Protein AF-A0A2S9XH10-F1 (afdb_monomer_lite)

Radius of gyration: 28.74 Å; chains: 1; bounding box: 61×70×62 Å

Structure (mmCIF, N/CA/C/O backbone):
data_AF-A0A2S9XH10-F1
#
_entry.id   AF-A0A2S9XH10-F1
#
loop_
_atom_site.group_PDB
_atom_site.id
_atom_site.type_symbol
_atom_site.label_atom_id
_atom_site.label_alt_id
_atom_site.label_comp_id
_atom_site.label_asym_id
_atom_site.label_entity_id
_atom_site.label_seq_id
_atom_site.pdbx_PDB_ins_code
_atom_site.Cartn_x
_atom_site.Cartn_y
_atom_site.Cartn_z
_atom_site.occupancy
_atom_site.B_iso_or_equiv
_atom_site.auth_seq_id
_atom_site.auth_comp_id
_atom_site.auth_asym_id
_atom_site.auth_atom_id
_atom_site.pdbx_PDB_model_num
ATOM 1 N N . MET A 1 1 ? -7.262 -14.210 14.129 1.00 71.69 1 MET A N 1
ATOM 2 C CA . MET A 1 1 ? -8.438 -14.807 14.791 1.00 71.69 1 MET A CA 1
ATOM 3 C C . MET A 1 1 ? -9.475 -15.105 13.720 1.00 71.69 1 MET A C 1
ATOM 5 O O . MET A 1 1 ? -9.636 -14.245 12.852 1.00 71.69 1 MET A O 1
ATOM 9 N N . PRO A 1 2 ? -10.095 -16.299 13.708 1.00 83.06 2 PRO A N 1
ATOM 10 C CA . PRO A 1 2 ? -11.225 -16.592 12.825 1.00 83.06 2 PRO A CA 1
ATOM 11 C C . PRO A 1 2 ? -12.333 -15.544 12.990 1.00 83.06 2 PRO A C 1
ATOM 13 O O . PRO A 1 2 ? -12.510 -15.012 14.088 1.00 83.06 2 PRO A O 1
ATOM 16 N N . HIS A 1 3 ? -13.037 -15.219 11.903 1.00 82.38 3 HIS A N 1
ATOM 17 C CA . HIS A 1 3 ? -14.108 -14.218 11.932 1.00 82.38 3 HIS A CA 1
ATOM 18 C C . HIS A 1 3 ? -15.263 -14.631 12.859 1.00 82.38 3 HIS A C 1
ATOM 20 O O . HIS A 1 3 ? -15.718 -13.808 13.641 1.00 82.38 3 HIS A O 1
ATOM 26 N N . ASP A 1 4 ? -15.598 -15.921 12.910 1.00 86.12 4 ASP A N 1
ATOM 27 C CA . ASP A 1 4 ? -16.639 -16.455 13.800 1.00 86.12 4 ASP A CA 1
ATOM 28 C C . ASP A 1 4 ? -16.336 -16.195 15.283 1.00 86.12 4 ASP A C 1
ATOM 30 O O . ASP A 1 4 ? -17.194 -15.779 16.054 1.00 86.12 4 ASP A O 1
ATOM 34 N N . THR A 1 5 ? -15.078 -16.382 15.701 1.00 91.00 5 THR A N 1
ATOM 35 C CA . THR A 1 5 ? -14.671 -16.121 17.090 1.00 91.00 5 THR A CA 1
ATOM 36 C C . THR A 1 5 ? -14.734 -14.629 17.412 1.00 91.00 5 THR A C 1
ATOM 38 O O . THR A 1 5 ? -15.036 -14.247 18.538 1.00 91.00 5 THR A O 1
ATOM 41 N N . ARG A 1 6 ? -14.403 -13.771 16.441 1.00 91.38 6 ARG A N 1
ATOM 42 C CA . ARG A 1 6 ? -14.465 -12.313 16.593 1.00 91.38 6 ARG A CA 1
ATOM 43 C C . ARG A 1 6 ? -15.890 -11.853 16.822 1.00 91.38 6 ARG A C 1
ATOM 45 O O . ARG A 1 6 ? -16.122 -11.054 17.724 1.00 91.38 6 ARG A O 1
ATOM 52 N N . ASP A 1 7 ? -16.798 -12.380 16.023 1.00 93.50 7 ASP A N 1
ATOM 53 C CA . ASP A 1 7 ? -18.200 -12.005 16.052 1.00 93.50 7 ASP A CA 1
ATOM 54 C C . ASP A 1 7 ? -18.842 -12.500 17.358 1.00 93.50 7 ASP A C 1
ATOM 56 O O . ASP A 1 7 ? -19.401 -11.695 18.097 1.00 93.50 7 ASP A O 1
ATOM 60 N N . ALA A 1 8 ? -18.545 -13.736 17.783 1.00 94.81 8 ALA A N 1
ATOM 61 C CA . ALA A 1 8 ? -18.965 -14.253 19.089 1.00 94.81 8 ALA A CA 1
ATOM 62 C C . ALA A 1 8 ? -18.492 -13.394 20.283 1.00 94.81 8 ALA A C 1
ATOM 64 O O . ALA A 1 8 ? -19.224 -13.213 21.255 1.00 94.81 8 ALA A O 1
ATOM 65 N N . VAL A 1 9 ? -17.272 -12.844 20.230 1.00 94.62 9 VAL A N 1
ATOM 66 C CA . VAL A 1 9 ? -16.768 -11.931 21.274 1.00 94.62 9 VAL A CA 1
ATOM 67 C C . VAL A 1 9 ? -17.524 -10.600 21.264 1.00 94.62 9 VAL A C 1
ATOM 69 O O . VAL A 1 9 ? -17.809 -10.053 22.332 1.00 94.62 9 VAL A O 1
ATOM 72 N N . VAL A 1 10 ? -17.839 -10.068 20.081 1.00 95.38 10 VAL A N 1
ATOM 73 C CA . VAL A 1 10 ? -18.614 -8.827 19.942 1.00 95.38 10 VAL A CA 1
ATOM 74 C C . VAL A 1 10 ? -20.030 -9.015 20.484 1.00 95.38 10 VAL A C 1
ATOM 76 O O . VAL A 1 10 ? -20.472 -8.178 21.277 1.00 95.38 10 VAL A O 1
ATOM 79 N N . ASP A 1 11 ? -20.689 -10.119 20.136 1.00 96.25 11 ASP A N 1
ATOM 80 C CA . ASP A 1 11 ? -22.035 -10.456 20.606 1.00 96.25 11 ASP A CA 1
ATOM 81 C C . ASP A 1 11 ? -22.065 -10.621 22.124 1.00 96.25 11 ASP A C 1
ATOM 83 O O . ASP A 1 11 ? -22.859 -9.973 22.806 1.00 96.25 11 ASP A O 1
ATOM 87 N N . TYR A 1 12 ? -21.132 -11.405 22.673 1.00 96.38 12 TYR A N 1
ATOM 88 C CA . TYR A 1 12 ? -21.042 -11.641 24.112 1.00 96.38 12 TYR A CA 1
ATOM 89 C C . TYR A 1 12 ? -20.872 -10.338 24.901 1.00 96.38 12 TYR A C 1
ATOM 91 O O . TYR A 1 12 ? -21.580 -10.095 25.876 1.00 96.38 12 TYR A O 1
ATOM 99 N N . LEU A 1 13 ? -19.946 -9.470 24.486 1.00 95.81 13 LEU A N 1
ATOM 100 C CA . LEU A 1 13 ? -19.710 -8.206 25.187 1.00 95.81 13 LEU A CA 1
ATOM 101 C C . LEU A 1 13 ? -20.882 -7.230 25.048 1.00 95.81 13 LEU A C 1
ATOM 103 O O . LEU A 1 13 ? -21.124 -6.450 25.970 1.00 95.81 13 LEU A O 1
ATOM 107 N N . THR A 1 14 ? -21.593 -7.261 23.920 1.00 94.69 14 THR A N 1
ATOM 108 C CA . THR A 1 14 ? -22.761 -6.402 23.677 1.00 94.69 14 THR A CA 1
ATOM 109 C C . THR A 1 14 ? -23.939 -6.835 24.546 1.00 94.69 14 THR A C 1
ATOM 111 O O . THR A 1 14 ? -24.476 -6.009 25.280 1.00 94.69 14 THR A O 1
ATOM 114 N N . ASP A 1 15 ? -24.245 -8.132 24.571 1.00 96.38 15 ASP A N 1
ATOM 115 C CA . ASP A 1 15 ? -25.290 -8.721 25.417 1.00 96.38 15 ASP A CA 1
ATOM 116 C C . ASP A 1 15 ? -25.025 -8.477 26.916 1.00 96.38 15 ASP A C 1
ATOM 118 O O . ASP A 1 15 ? -25.917 -8.086 27.672 1.00 96.38 15 ASP A O 1
ATOM 122 N N . TRP A 1 16 ? -23.772 -8.604 27.363 1.00 96.00 16 TRP A N 1
ATOM 123 C CA . TRP A 1 16 ? -23.408 -8.295 28.749 1.00 96.00 16 TRP A CA 1
ATOM 124 C C . TRP A 1 16 ? -23.502 -6.808 29.092 1.00 96.00 16 TRP A C 1
ATOM 126 O O . TRP A 1 16 ? -23.865 -6.471 30.222 1.00 96.00 16 TRP A O 1
ATOM 136 N N . ALA A 1 17 ? -23.181 -5.915 28.153 1.00 95.06 17 ALA A N 1
ATOM 137 C CA . ALA A 1 17 ? -23.336 -4.479 28.367 1.00 95.06 17 ALA A CA 1
ATOM 138 C C . ALA A 1 17 ? -24.809 -4.101 28.564 1.00 95.06 17 ALA A C 1
ATOM 140 O O . ALA A 1 17 ? -25.105 -3.294 29.441 1.00 95.06 17 ALA A O 1
ATOM 141 N N . GLU A 1 18 ? -25.719 -4.724 27.810 1.00 94.62 18 GLU A N 1
ATOM 142 C CA . GLU A 1 18 ? -27.166 -4.530 27.961 1.00 94.62 18 GLU A CA 1
ATOM 143 C C . GLU A 1 18 ? -27.678 -5.097 29.289 1.00 94.62 18 GLU A C 1
ATOM 145 O O . GLU A 1 18 ? -28.357 -4.398 30.035 1.00 94.62 18 GLU A O 1
ATOM 150 N N . LYS A 1 19 ? -27.292 -6.329 29.643 1.00 95.56 19 LYS A N 1
ATOM 151 C CA . LYS A 1 19 ? -27.760 -6.999 30.872 1.00 95.56 19 LYS A CA 1
ATOM 152 C C . LYS A 1 19 ? -27.278 -6.353 32.165 1.00 95.56 19 LYS A C 1
ATOM 154 O O . LYS A 1 19 ? -27.955 -6.441 33.184 1.00 95.56 19 LYS A O 1
ATOM 159 N N . THR A 1 20 ? -26.074 -5.788 32.155 1.00 94.00 20 THR A N 1
ATOM 160 C CA . THR A 1 20 ? -25.454 -5.222 33.365 1.00 94.00 20 THR A CA 1
ATOM 161 C C . THR A 1 20 ? -25.510 -3.705 33.418 1.00 94.00 20 THR A C 1
ATOM 163 O O . THR A 1 20 ? -25.084 -3.129 34.419 1.00 94.00 20 THR A O 1
ATOM 166 N N . GLU A 1 21 ? -25.961 -3.065 32.334 1.00 91.94 21 GLU A N 1
ATOM 167 C CA . GLU A 1 21 ? -25.933 -1.611 32.134 1.00 91.94 21 GLU A CA 1
ATOM 168 C C . GLU A 1 21 ? -24.536 -0.995 32.363 1.00 91.94 21 GLU A C 1
ATOM 170 O O . GLU A 1 21 ? -24.371 0.204 32.609 1.00 91.94 21 GLU A O 1
ATOM 175 N N . LEU A 1 22 ? -23.483 -1.817 32.289 1.00 93.94 22 LEU A N 1
ATOM 176 C CA . LEU A 1 22 ? -22.117 -1.368 32.493 1.00 93.94 22 LEU A CA 1
ATOM 177 C C . LEU A 1 22 ? -21.580 -0.697 31.227 1.00 93.94 22 LEU A C 1
ATOM 179 O O . LEU A 1 22 ? -21.790 -1.182 30.113 1.00 93.94 22 LEU A O 1
ATOM 183 N N . PRO A 1 23 ? -20.764 0.363 31.371 1.00 94.56 23 PRO A N 1
ATOM 184 C CA . PRO A 1 23 ? -20.099 0.959 30.226 1.00 94.56 23 PRO A CA 1
ATOM 185 C C . PRO A 1 23 ? -19.215 -0.067 29.507 1.00 94.56 23 PRO A C 1
ATOM 187 O O . PRO A 1 23 ? -18.327 -0.664 30.122 1.00 94.56 23 PRO A O 1
ATOM 190 N N . MET A 1 24 ? -19.363 -0.177 28.184 1.00 94.56 24 MET A N 1
ATOM 191 C CA . MET A 1 24 ? -18.552 -1.061 27.331 1.00 94.56 24 MET A CA 1
ATOM 192 C C . MET A 1 24 ? -17.041 -0.894 27.574 1.00 94.56 24 MET A C 1
ATOM 194 O O . MET A 1 24 ? -16.282 -1.855 27.580 1.00 94.56 24 MET A O 1
ATOM 198 N N . ALA A 1 25 ? -16.581 0.327 27.864 1.00 94.12 25 ALA A N 1
ATOM 199 C CA . ALA A 1 25 ? -15.181 0.597 28.193 1.00 94.12 25 ALA A CA 1
ATOM 200 C C . ALA A 1 25 ? -14.661 -0.192 29.412 1.00 94.12 25 ALA A C 1
ATOM 202 O O . ALA A 1 25 ? -13.478 -0.531 29.451 1.00 94.12 25 ALA A O 1
ATOM 203 N N . LYS A 1 26 ? -15.522 -0.463 30.400 1.00 95.44 26 LYS A N 1
ATOM 204 C CA . LYS A 1 26 ? -15.192 -1.238 31.602 1.00 95.44 26 LYS A CA 1
ATOM 205 C C . LYS A 1 26 ? -15.091 -2.726 31.269 1.00 95.44 26 LYS A C 1
ATOM 207 O O . LYS A 1 26 ? -14.103 -3.350 31.641 1.00 95.44 26 LYS A O 1
ATOM 212 N N . LEU A 1 27 ? -16.045 -3.244 30.495 1.00 95.62 27 LEU A N 1
ATOM 213 C CA . LEU A 1 27 ? -16.043 -4.631 30.019 1.00 95.62 27 LEU A CA 1
ATOM 214 C C . LEU A 1 27 ? -14.819 -4.923 29.141 1.00 95.62 27 LEU A C 1
ATOM 216 O O . LEU A 1 27 ? -14.117 -5.901 29.372 1.00 95.62 27 LEU A O 1
ATOM 220 N N . LEU A 1 28 ? -14.485 -4.023 28.211 1.00 96.19 28 LEU A N 1
ATOM 221 C CA . LEU A 1 28 ? -13.292 -4.145 27.365 1.00 96.19 28 LEU A CA 1
ATOM 222 C C . LEU A 1 28 ? -11.987 -4.132 28.163 1.00 96.19 28 LEU A C 1
ATOM 224 O O . LEU A 1 28 ? -11.055 -4.857 27.826 1.00 96.19 28 LEU A O 1
ATOM 228 N N . LYS A 1 29 ? -11.923 -3.332 29.235 1.00 96.00 29 LYS A N 1
ATOM 229 C CA . LYS A 1 29 ? -10.765 -3.312 30.134 1.00 96.00 29 LYS A CA 1
ATOM 230 C C . LYS A 1 29 ? -10.595 -4.652 30.849 1.00 96.00 29 LYS A C 1
ATOM 232 O O . LYS A 1 29 ? -9.470 -5.119 30.962 1.00 96.00 29 LYS A O 1
ATOM 237 N N . TRP A 1 30 ? -11.685 -5.256 31.319 1.00 95.69 30 TRP A N 1
ATOM 238 C CA . TRP A 1 30 ? -11.653 -6.570 31.970 1.00 95.69 30 TRP A CA 1
ATOM 239 C C . TRP A 1 30 ? -11.340 -7.709 31.001 1.00 95.69 30 TRP A C 1
ATOM 241 O O . TRP A 1 30 ? -10.630 -8.633 31.370 1.00 95.69 30 TRP A O 1
ATOM 251 N N . ALA A 1 31 ? -11.822 -7.616 29.763 1.00 93.44 31 ALA A N 1
ATOM 252 C CA . ALA A 1 31 ? -11.511 -8.568 28.702 1.00 93.44 31 ALA A CA 1
ATOM 253 C C . ALA A 1 31 ? -10.106 -8.375 28.093 1.00 93.44 31 ALA A C 1
ATOM 255 O O . ALA A 1 31 ? -9.735 -9.118 27.191 1.00 93.44 31 ALA A O 1
ATOM 256 N N . GLU A 1 32 ? -9.348 -7.361 28.531 1.00 96.25 32 GLU A N 1
ATOM 257 C CA . GLU A 1 32 ? -8.035 -6.982 27.982 1.00 96.25 32 GLU A CA 1
ATOM 258 C C . GLU A 1 32 ? -8.046 -6.721 26.459 1.00 96.25 32 GLU A C 1
ATOM 260 O O . GLU A 1 32 ? -7.048 -6.884 25.750 1.00 96.25 32 GLU A O 1
ATOM 265 N N . ILE A 1 33 ? -9.183 -6.253 25.934 1.00 94.75 33 ILE A N 1
ATOM 266 C CA . ILE A 1 33 ? -9.355 -5.907 24.520 1.00 94.75 33 ILE A CA 1
ATOM 267 C C . ILE A 1 33 ? -9.250 -4.392 24.360 1.00 94.75 33 ILE A C 1
ATOM 269 O O . ILE A 1 33 ? -9.952 -3.612 25.006 1.00 94.75 33 ILE A O 1
ATOM 273 N N . SER A 1 34 ? -8.386 -3.942 23.448 1.00 95.94 34 SER A N 1
ATOM 274 C CA . SER A 1 34 ? -8.283 -2.516 23.147 1.00 95.94 34 SER A CA 1
ATOM 275 C C . SER A 1 34 ? -9.554 -2.008 22.453 1.00 95.94 34 SER A C 1
ATOM 277 O O . SER A 1 34 ? -10.100 -2.658 21.560 1.00 95.94 34 SER A O 1
ATOM 279 N N . LYS A 1 35 ? -10.010 -0.802 22.824 1.00 94.12 35 LYS A N 1
ATOM 280 C CA . LYS A 1 35 ? -11.189 -0.169 22.205 1.00 94.12 35 LYS A CA 1
ATOM 281 C C . LYS A 1 35 ? -11.114 -0.126 20.670 1.00 94.12 35 LYS A C 1
ATOM 283 O O . LYS A 1 35 ? -12.101 -0.513 20.053 1.00 94.12 35 LYS A O 1
ATOM 288 N N . PRO A 1 36 ? -9.990 0.284 20.036 1.00 96.19 36 PRO A N 1
ATOM 289 C CA . PRO A 1 36 ? -9.916 0.343 18.576 1.00 96.19 36 PRO A CA 1
ATOM 290 C C . PRO A 1 36 ? -10.164 -1.019 17.926 1.00 96.19 36 PRO A C 1
ATOM 292 O O . PRO A 1 36 ? -10.941 -1.110 16.984 1.00 96.19 36 PRO A O 1
ATOM 295 N N . ARG A 1 37 ? -9.581 -2.084 18.491 1.00 94.25 37 ARG A N 1
ATOM 296 C CA . ARG A 1 37 ? -9.754 -3.453 17.999 1.00 94.25 37 ARG A CA 1
ATOM 297 C C . ARG A 1 37 ? -11.212 -3.900 18.089 1.00 94.25 37 ARG A C 1
ATOM 299 O O . ARG A 1 37 ? -11.728 -4.459 17.133 1.00 94.25 37 ARG A O 1
ATOM 306 N N . PHE A 1 38 ? -11.885 -3.630 19.208 1.00 95.06 38 PHE A N 1
ATOM 307 C CA . PHE A 1 38 ? -13.298 -3.980 19.366 1.00 95.06 38 PHE A CA 1
ATOM 308 C C . PHE A 1 38 ? -14.198 -3.271 18.347 1.00 95.06 38 PHE A C 1
ATOM 310 O O . PHE A 1 38 ? -15.057 -3.905 17.744 1.00 95.06 38 PHE A O 1
ATOM 317 N N . TYR A 1 39 ? -14.004 -1.968 18.124 1.00 95.00 39 TYR A N 1
ATOM 318 C CA . TYR A 1 39 ? -14.827 -1.235 17.157 1.00 95.00 39 TYR A CA 1
ATOM 319 C C . TYR A 1 39 ? -14.530 -1.635 15.708 1.00 95.00 39 TYR A C 1
ATOM 321 O O . TYR A 1 39 ? -15.465 -1.736 14.919 1.00 95.00 39 TYR A O 1
ATOM 329 N N . GLU A 1 40 ? -13.273 -1.934 15.372 1.00 93.62 40 GLU A N 1
ATOM 330 C CA . GLU A 1 40 ? -12.909 -2.534 14.081 1.00 93.62 40 GLU A CA 1
ATOM 331 C C . GLU A 1 40 ? -13.624 -3.879 13.880 1.00 93.62 40 GLU A C 1
ATOM 333 O O . GLU A 1 40 ? -14.176 -4.155 12.816 1.00 93.62 40 GLU A O 1
ATOM 338 N N . TRP A 1 41 ? -13.666 -4.708 14.924 1.00 94.50 41 TRP A N 1
ATOM 339 C CA . TRP A 1 41 ? -14.349 -5.995 14.895 1.00 94.50 41 TRP A CA 1
ATOM 340 C C . TRP A 1 41 ? -15.857 -5.859 14.739 1.00 94.50 41 TRP A C 1
ATOM 342 O O . TRP A 1 41 ? -16.431 -6.506 13.870 1.00 94.50 41 TRP A O 1
ATOM 352 N N . ARG A 1 42 ? -16.476 -4.960 15.507 1.00 93.56 42 ARG A N 1
ATOM 353 C CA . ARG A 1 42 ? -17.900 -4.639 15.394 1.00 93.56 42 ARG A CA 1
ATOM 354 C C . ARG A 1 42 ? -18.256 -4.098 14.009 1.00 93.56 42 ARG A C 1
ATOM 356 O O . ARG A 1 42 ? -19.295 -4.452 13.470 1.00 93.56 42 ARG A O 1
ATOM 363 N N . GLN A 1 43 ? -17.398 -3.271 13.411 1.00 93.88 43 GLN A N 1
ATOM 364 C CA . GLN A 1 43 ? -17.609 -2.758 12.055 1.00 93.88 43 GLN A CA 1
ATOM 365 C C . GLN A 1 43 ? -17.558 -3.871 11.002 1.00 93.88 43 GLN A C 1
ATOM 367 O O . GLN A 1 43 ? -18.249 -3.797 9.989 1.00 93.88 43 GLN A O 1
ATOM 372 N N . ARG A 1 44 ? -16.734 -4.898 11.228 1.00 90.19 44 ARG A N 1
ATOM 373 C CA . ARG A 1 44 ? -16.590 -6.045 10.327 1.00 90.19 44 ARG A CA 1
ATOM 374 C C . ARG A 1 44 ? -17.506 -7.217 10.683 1.00 90.19 44 ARG A C 1
ATOM 376 O O . ARG A 1 44 ? -17.350 -8.266 10.070 1.00 90.19 44 ARG A O 1
ATOM 383 N N . HIS A 1 45 ? -18.408 -7.064 11.646 1.00 91.50 45 HIS A N 1
ATOM 384 C CA . HIS A 1 45 ? -19.266 -8.140 12.133 1.00 91.50 45 HIS A CA 1
ATOM 385 C C . HIS A 1 45 ? -20.041 -8.815 10.990 1.00 91.50 45 HIS A C 1
ATOM 387 O O . HIS A 1 45 ? -20.636 -8.125 10.163 1.00 91.50 45 HIS A O 1
ATOM 393 N N . GLY A 1 46 ? -20.003 -10.147 10.915 1.00 88.06 46 GLY A N 1
ATOM 394 C CA . GLY A 1 46 ? -20.609 -10.934 9.837 1.00 88.06 46 GLY A CA 1
ATOM 395 C C . GLY A 1 46 ? -19.793 -10.986 8.539 1.00 88.06 46 GLY A C 1
ATOM 396 O O . GLY A 1 46 ? -20.104 -11.780 7.655 1.00 88.06 46 GLY A O 1
ATOM 397 N N . ASN A 1 47 ? -18.723 -10.192 8.413 1.00 87.62 47 ASN A N 1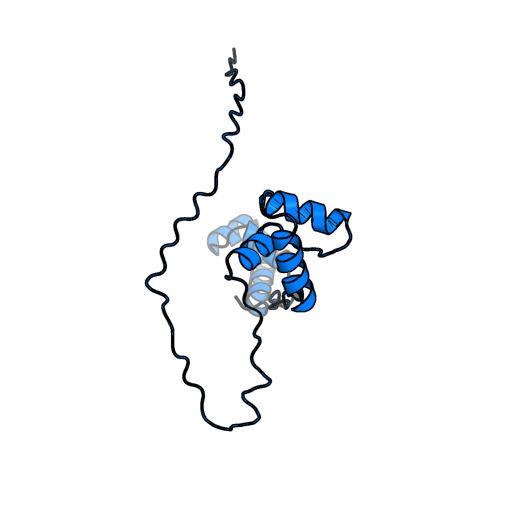
ATOM 398 C CA . ASN A 1 47 ? -17.835 -10.257 7.257 1.00 87.62 47 ASN A CA 1
ATOM 399 C C . ASN A 1 47 ? -16.746 -11.304 7.477 1.00 87.62 47 ASN A C 1
ATOM 401 O O . ASN A 1 47 ? -15.974 -11.228 8.449 1.00 87.62 47 ASN A O 1
ATOM 405 N N . ALA A 1 48 ? -16.623 -12.212 6.509 1.00 83.56 48 ALA A N 1
ATOM 406 C CA . ALA A 1 48 ? -15.512 -13.142 6.422 1.00 83.56 48 ALA A CA 1
ATOM 407 C C . ALA A 1 48 ? -14.166 -12.400 6.375 1.00 83.56 48 ALA A C 1
ATOM 409 O O . ALA A 1 48 ? -14.042 -11.254 5.922 1.00 83.56 48 ALA A O 1
ATOM 410 N N . ASN A 1 49 ? -13.116 -13.067 6.856 1.00 79.81 49 ASN A N 1
ATOM 411 C CA . ASN A 1 49 ? -11.757 -12.586 6.648 1.00 79.81 49 ASN A CA 1
ATOM 412 C C . ASN A 1 49 ? -11.370 -12.829 5.190 1.00 79.81 49 ASN A C 1
ATOM 414 O O . ASN A 1 49 ? -10.766 -13.847 4.857 1.00 79.81 49 ASN A O 1
ATOM 418 N N . GLU A 1 50 ? -11.698 -11.876 4.328 1.00 75.81 50 GLU A N 1
ATOM 419 C CA . GLU A 1 50 ? -11.125 -11.809 2.994 1.00 75.81 50 GLU A CA 1
ATOM 420 C C . GLU A 1 50 ? -9.639 -11.494 3.155 1.00 75.81 50 GLU A C 1
ATOM 422 O O . GLU A 1 50 ? -9.238 -10.383 3.516 1.00 75.81 50 GLU A O 1
ATOM 427 N N . HIS A 1 51 ? -8.796 -12.509 2.965 1.00 65.00 51 HIS A N 1
ATOM 428 C CA . HIS A 1 51 ? -7.393 -12.235 2.724 1.00 65.00 51 HIS A CA 1
ATOM 429 C C . HIS A 1 51 ? -7.372 -11.440 1.425 1.00 65.00 51 HIS A C 1
ATOM 431 O O . HIS A 1 51 ? -7.879 -11.937 0.420 1.00 65.00 51 HIS A O 1
ATOM 437 N N . ASN A 1 52 ? -6.809 -10.228 1.438 1.00 67.25 52 ASN A N 1
ATOM 438 C CA . ASN A 1 52 ? -6.364 -9.602 0.201 1.00 67.25 52 ASN A CA 1
ATOM 439 C C . ASN A 1 52 ? -5.473 -10.654 -0.457 1.00 67.25 52 ASN A C 1
ATOM 441 O O . ASN A 1 52 ? -4.357 -10.893 0.015 1.00 67.25 52 ASN A O 1
ATOM 445 N N . GLY A 1 53 ? -6.017 -11.391 -1.427 1.00 60.03 53 GLY A N 1
ATOM 446 C CA . GLY A 1 53 ? -5.315 -12.496 -2.052 1.00 60.03 53 GLY A CA 1
ATOM 447 C C . GLY A 1 53 ? -3.994 -11.984 -2.607 1.00 60.03 53 GLY A C 1
ATOM 448 O O . GLY A 1 53 ? -3.766 -10.774 -2.709 1.00 60.03 53 GLY A O 1
ATOM 449 N N . LYS A 1 54 ? -3.104 -12.892 -3.003 1.00 61.12 54 LYS A N 1
ATOM 450 C CA . LYS A 1 54 ? -1.995 -12.493 -3.869 1.00 61.12 54 LYS A CA 1
ATOM 451 C C . LYS A 1 54 ? -2.613 -12.021 -5.181 1.00 61.12 54 LYS A C 1
ATOM 453 O O . LYS A 1 54 ? -2.762 -12.829 -6.086 1.00 61.12 54 LYS A O 1
ATOM 458 N N . VAL A 1 55 ? -3.013 -10.751 -5.255 1.00 62.22 55 VAL A N 1
ATOM 459 C CA . VAL A 1 55 ? -3.322 -10.080 -6.510 1.00 62.22 55 VAL A CA 1
ATOM 460 C C . VAL A 1 55 ? -2.070 -10.295 -7.345 1.00 62.22 55 VAL A C 1
ATOM 462 O O . VAL A 1 55 ? -0.996 -9.828 -6.927 1.00 62.22 55 VAL A O 1
ATOM 465 N N . PRO A 1 56 ? -2.143 -11.080 -8.433 1.00 62.12 56 PRO A N 1
ATOM 466 C CA . PRO A 1 56 ? -1.012 -11.212 -9.323 1.00 62.12 56 PRO A CA 1
ATOM 467 C C . PRO A 1 56 ? -0.614 -9.795 -9.720 1.00 62.12 56 PRO A C 1
ATOM 469 O O . PRO A 1 56 ? -1.446 -8.978 -10.112 1.00 62.12 56 PRO A O 1
ATOM 472 N N . ARG A 1 57 ? 0.650 -9.430 -9.498 1.00 61.41 57 ARG A N 1
ATOM 473 C CA . ARG A 1 57 ? 1.161 -8.168 -10.031 1.00 61.41 57 ARG A CA 1
ATOM 474 C C . ARG A 1 57 ? 1.291 -8.368 -11.540 1.00 61.41 57 ARG A C 1
ATOM 476 O O . ARG A 1 57 ? 2.387 -8.644 -12.012 1.00 61.41 57 ARG A O 1
ATOM 483 N N . ASP A 1 58 ? 0.185 -8.229 -12.263 1.00 57.22 58 ASP A N 1
ATOM 484 C CA . ASP A 1 58 ? 0.095 -8.366 -13.724 1.00 57.22 58 ASP A CA 1
ATOM 485 C C . ASP A 1 58 ? 0.672 -7.130 -14.425 1.00 57.22 58 ASP A C 1
ATOM 487 O O . ASP A 1 58 ? -0.016 -6.389 -15.112 1.00 57.22 58 ASP A O 1
ATOM 491 N N . HIS A 1 59 ? 1.950 -6.847 -14.177 1.00 61.44 59 HIS A N 1
ATOM 492 C CA . HIS A 1 59 ? 2.657 -5.710 -14.776 1.00 61.44 59 HIS A CA 1
ATOM 493 C C . HIS A 1 59 ? 4.097 -6.107 -15.118 1.00 61.44 59 HIS A C 1
ATOM 495 O O . HIS A 1 59 ? 5.054 -5.385 -14.815 1.00 61.44 59 HIS A O 1
ATOM 501 N N . TRP A 1 60 ? 4.275 -7.315 -15.652 1.00 72.94 60 TRP A N 1
ATOM 502 C CA . TRP A 1 60 ? 5.576 -7.730 -16.157 1.00 72.94 60 TRP A CA 1
ATOM 503 C C . TRP A 1 60 ? 5.844 -6.982 -17.452 1.00 72.94 60 TRP A C 1
ATOM 505 O O . TRP A 1 60 ? 5.001 -6.952 -18.336 1.00 72.94 60 TRP A O 1
ATOM 515 N N . LEU A 1 61 ? 7.023 -6.373 -17.527 1.00 80.06 61 LEU A N 1
ATOM 516 C CA . LEU A 1 61 ? 7.520 -5.790 -18.761 1.00 80.06 61 LEU A CA 1
ATOM 517 C C . LEU A 1 61 ? 7.599 -6.905 -19.809 1.00 80.06 61 LEU A C 1
ATOM 519 O O . LEU A 1 61 ? 8.120 -7.980 -19.503 1.00 80.06 61 LEU A O 1
ATOM 523 N N . GLU A 1 62 ? 7.103 -6.681 -21.013 1.00 85.00 62 GLU A N 1
ATOM 524 C CA . GLU A 1 62 ? 7.206 -7.679 -22.070 1.00 85.00 62 GLU A CA 1
ATOM 525 C C . GLU A 1 62 ? 8.664 -7.806 -22.552 1.00 85.00 62 GLU A C 1
ATOM 527 O O . GLU A 1 62 ? 9.447 -6.850 -22.473 1.00 85.00 62 GLU A O 1
ATOM 532 N N . PRO A 1 63 ? 9.081 -8.965 -23.099 1.00 86.12 63 PRO A N 1
ATOM 533 C CA . PRO A 1 63 ? 10.404 -9.101 -23.709 1.00 86.12 63 PRO A CA 1
ATOM 534 C C . PRO A 1 63 ? 10.673 -8.047 -24.797 1.00 86.12 63 PRO A C 1
ATOM 536 O O . PRO A 1 63 ? 11.802 -7.567 -24.915 1.00 86.12 63 PRO A O 1
ATOM 539 N N . ALA A 1 64 ? 9.637 -7.655 -25.549 1.00 87.31 64 ALA A N 1
ATOM 540 C CA . ALA A 1 64 ? 9.712 -6.613 -26.570 1.00 87.31 64 ALA A CA 1
ATOM 541 C C . ALA A 1 64 ? 10.025 -5.237 -25.961 1.00 87.31 64 ALA A C 1
ATOM 543 O O . ALA A 1 64 ? 11.001 -4.600 -26.357 1.00 87.31 64 ALA A O 1
ATOM 544 N N . GLU A 1 65 ? 9.279 -4.824 -24.936 1.00 90.06 65 GLU A N 1
ATOM 545 C CA . GLU A 1 65 ? 9.534 -3.580 -24.201 1.00 90.06 65 GLU A CA 1
ATOM 546 C C . GLU A 1 65 ? 10.930 -3.577 -23.563 1.00 90.06 65 GLU A C 1
ATOM 548 O O . GLU A 1 65 ? 11.635 -2.565 -23.547 1.00 90.06 65 GLU A O 1
ATOM 553 N N . ARG A 1 66 ? 11.384 -4.732 -23.065 1.00 90.25 66 ARG A N 1
ATOM 554 C CA . ARG A 1 66 ? 12.728 -4.870 -22.504 1.00 90.25 66 ARG A CA 1
ATOM 555 C C . ARG A 1 66 ? 13.818 -4.614 -23.541 1.00 90.25 66 ARG A C 1
ATOM 557 O O . ARG A 1 66 ? 14.788 -3.915 -23.237 1.00 90.25 66 ARG A O 1
ATOM 564 N N . ASN A 1 67 ? 13.670 -5.181 -24.734 1.00 91.38 67 ASN A N 1
ATOM 565 C CA . ASN A 1 67 ? 14.601 -4.956 -25.835 1.00 91.38 67 ASN A CA 1
ATOM 566 C C . ASN A 1 67 ? 14.548 -3.497 -26.299 1.00 91.38 67 ASN A C 1
ATOM 568 O O . ASN A 1 67 ? 15.601 -2.879 -26.435 1.00 91.38 67 ASN A O 1
ATOM 572 N N . ALA A 1 68 ? 13.354 -2.902 -26.385 1.00 93.62 68 ALA A N 1
ATOM 573 C CA . ALA A 1 68 ? 13.189 -1.487 -26.711 1.00 93.62 68 ALA A CA 1
ATOM 574 C C . ALA A 1 68 ? 13.947 -0.571 -25.731 1.00 93.62 68 ALA A C 1
ATOM 576 O O . ALA A 1 68 ? 14.638 0.352 -26.161 1.00 93.62 68 ALA A O 1
ATOM 577 N N . ILE A 1 69 ? 13.916 -0.861 -24.423 1.00 93.06 69 ILE A N 1
ATOM 578 C CA . ILE A 1 69 ? 14.697 -0.119 -23.415 1.00 93.06 69 ILE A CA 1
ATOM 579 C C . ILE A 1 69 ? 16.210 -0.245 -23.655 1.00 93.06 69 ILE A C 1
ATOM 581 O O . ILE A 1 69 ? 16.942 0.742 -23.522 1.00 93.06 69 ILE A O 1
ATOM 585 N N . LEU A 1 70 ? 16.698 -1.449 -23.971 1.00 92.50 70 LEU A N 1
ATOM 586 C CA . LEU A 1 70 ? 18.123 -1.696 -24.220 1.00 92.50 70 LEU A CA 1
ATOM 587 C C . LEU A 1 70 ? 18.596 -0.979 -25.491 1.00 92.50 70 LEU A C 1
ATOM 589 O O . LEU A 1 70 ? 19.615 -0.282 -25.456 1.00 92.50 70 LEU A O 1
ATOM 593 N N . ASP A 1 71 ? 17.823 -1.078 -26.568 1.00 94.06 71 ASP A N 1
ATOM 594 C CA . ASP A 1 71 ? 18.105 -0.430 -27.849 1.00 94.06 71 ASP A CA 1
ATOM 595 C C . ASP A 1 71 ? 18.059 1.094 -27.725 1.00 94.06 71 ASP A C 1
ATOM 597 O O . ASP A 1 71 ? 18.921 1.808 -28.249 1.00 94.06 71 ASP A O 1
ATOM 601 N N . PHE A 1 72 ? 17.082 1.614 -26.980 1.00 94.12 72 PHE A N 1
ATOM 602 C CA . PHE A 1 72 ? 16.962 3.044 -26.736 1.00 94.12 72 PHE A CA 1
ATOM 603 C C . PHE A 1 72 ? 18.138 3.581 -25.918 1.00 94.12 72 PHE A C 1
ATOM 605 O O . PHE A 1 72 ? 18.681 4.642 -26.240 1.00 94.12 72 PHE A O 1
ATOM 612 N N . HIS A 1 73 ? 18.580 2.838 -24.899 1.00 93.00 73 HIS A N 1
ATOM 613 C CA . HIS A 1 73 ? 19.775 3.181 -24.133 1.00 93.00 73 HIS A CA 1
ATOM 614 C C . HIS A 1 73 ? 21.043 3.134 -24.994 1.00 93.00 73 HIS A C 1
ATOM 616 O O . HIS A 1 73 ? 21.884 4.022 -24.863 1.00 93.00 73 HIS A O 1
ATOM 622 N N . ALA A 1 74 ? 21.185 2.156 -25.895 1.00 91.69 74 ALA A N 1
ATOM 623 C CA . ALA A 1 74 ? 22.334 2.078 -26.801 1.00 91.69 74 ALA A CA 1
ATOM 624 C C . ALA A 1 74 ? 22.454 3.331 -27.690 1.00 91.69 74 ALA A C 1
ATOM 626 O O . ALA A 1 74 ? 23.552 3.856 -27.870 1.00 91.69 74 ALA A O 1
ATOM 627 N N . LYS A 1 75 ? 21.320 3.863 -28.165 1.00 92.19 75 LYS A N 1
ATOM 628 C CA . LYS A 1 75 ? 21.251 5.104 -28.959 1.00 92.19 75 LYS A CA 1
ATOM 629 C C . LYS A 1 75 ? 21.421 6.383 -28.122 1.00 92.19 75 LYS A C 1
ATOM 631 O O . LYS A 1 75 ? 21.788 7.418 -28.664 1.00 92.19 75 LYS A O 1
ATOM 636 N N . ASN A 1 76 ? 21.172 6.324 -26.810 1.00 90.19 76 ASN A N 1
ATOM 637 C CA . ASN A 1 76 ? 21.108 7.486 -25.911 1.00 90.19 76 ASN A CA 1
ATOM 638 C C . ASN A 1 76 ? 21.990 7.332 -24.652 1.00 90.19 76 ASN A C 1
ATOM 640 O O . ASN A 1 76 ? 21.620 7.792 -23.568 1.00 90.19 76 ASN A O 1
ATOM 644 N N . SER A 1 77 ? 23.161 6.705 -24.783 1.00 86.19 77 SER A N 1
ATOM 645 C CA . SER A 1 77 ? 23.997 6.228 -23.663 1.00 86.19 77 SER A CA 1
ATOM 646 C C . SER A 1 77 ? 24.538 7.313 -22.720 1.00 86.19 77 SER A C 1
ATOM 648 O O . SER A 1 77 ? 24.914 7.019 -21.586 1.00 86.19 77 SER A O 1
ATOM 650 N N . LEU A 1 78 ? 24.547 8.577 -23.152 1.00 88.69 78 LEU A N 1
ATOM 651 C CA . LEU A 1 78 ? 24.952 9.722 -22.326 1.00 88.69 78 LEU A CA 1
ATOM 652 C C . LEU A 1 78 ? 23.892 10.111 -21.280 1.00 88.69 78 LEU A C 1
ATOM 654 O O . LEU A 1 78 ? 24.186 10.853 -20.340 1.00 88.69 78 LEU A O 1
ATOM 658 N N . ASN A 1 79 ? 22.657 9.624 -21.421 1.00 89.50 79 ASN A N 1
ATOM 659 C CA . ASN A 1 79 ? 21.565 9.934 -20.510 1.00 89.50 79 ASN A CA 1
ATOM 660 C C . ASN A 1 79 ? 21.465 8.900 -19.383 1.00 89.50 79 ASN A C 1
ATOM 662 O O . ASN A 1 79 ? 21.472 7.692 -19.600 1.00 89.50 79 ASN A O 1
ATOM 666 N N . GLY A 1 80 ? 21.275 9.376 -18.151 1.00 88.62 80 GLY A N 1
ATOM 667 C CA . GLY A 1 80 ? 20.972 8.493 -17.026 1.00 88.62 80 GLY A CA 1
ATOM 668 C C . GLY A 1 80 ? 19.601 7.817 -17.169 1.00 88.62 80 GLY A C 1
ATOM 669 O O . GLY A 1 80 ? 18.662 8.402 -17.710 1.00 88.62 80 GLY A O 1
ATOM 670 N N . TYR A 1 81 ? 19.453 6.621 -16.588 1.00 92.19 81 TYR A N 1
ATOM 671 C CA . TYR A 1 81 ? 18.244 5.784 -16.687 1.00 92.19 81 TYR A CA 1
ATOM 672 C C . TYR A 1 81 ? 16.921 6.519 -16.391 1.00 92.19 81 TYR A C 1
ATOM 674 O O . TYR A 1 81 ? 15.917 6.262 -17.049 1.00 92.19 81 TYR A O 1
ATOM 682 N N . ARG A 1 82 ? 16.903 7.468 -15.438 1.00 93.00 82 ARG A N 1
ATOM 683 C CA . ARG A 1 82 ? 15.700 8.264 -15.120 1.00 93.00 82 ARG A CA 1
ATOM 684 C C . ARG A 1 82 ? 15.271 9.154 -16.279 1.00 93.00 82 ARG A C 1
ATOM 686 O O . ARG A 1 82 ? 14.086 9.245 -16.558 1.00 93.00 82 ARG A O 1
ATOM 693 N N . ARG A 1 83 ? 16.230 9.808 -16.938 1.00 94.25 83 ARG A N 1
ATOM 694 C CA . ARG A 1 83 ? 15.955 10.678 -18.084 1.00 94.25 83 ARG A CA 1
ATOM 695 C C . ARG A 1 83 ? 15.482 9.852 -19.273 1.00 94.25 83 ARG A C 1
ATOM 697 O O . ARG A 1 83 ? 14.483 10.206 -19.879 1.00 94.25 83 ARG A O 1
ATOM 704 N N . LEU A 1 84 ? 16.135 8.716 -19.525 1.00 93.44 84 LEU A N 1
ATOM 705 C CA . LEU A 1 84 ? 15.703 7.767 -20.552 1.00 93.44 84 LEU A CA 1
ATOM 706 C C . LEU A 1 84 ? 14.267 7.292 -20.334 1.00 93.44 84 LEU A C 1
ATOM 708 O O . LEU A 1 84 ? 13.532 7.176 -21.298 1.00 93.44 84 LEU A O 1
ATOM 712 N N . THR A 1 85 ? 13.857 7.068 -19.081 1.00 94.81 85 THR A N 1
ATOM 713 C CA . THR A 1 85 ? 12.487 6.631 -18.760 1.00 94.81 85 THR A CA 1
ATOM 714 C C . THR A 1 85 ? 11.442 7.612 -19.289 1.00 94.81 85 THR A C 1
ATOM 716 O O . THR A 1 85 ? 10.510 7.201 -19.964 1.00 94.81 85 THR A O 1
ATOM 719 N N . PHE A 1 86 ? 11.615 8.908 -19.021 1.00 95.44 86 PHE A N 1
ATOM 720 C CA . PHE A 1 86 ? 10.670 9.921 -19.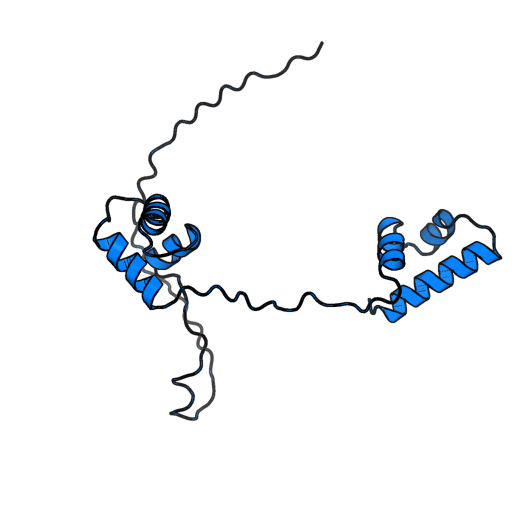492 1.00 95.44 86 PHE A CA 1
ATOM 721 C C . PHE A 1 86 ? 10.784 10.160 -20.997 1.00 95.44 86 PHE A C 1
ATOM 723 O O . PHE A 1 86 ? 9.768 10.304 -21.653 1.00 95.44 86 PHE A O 1
ATOM 730 N N . MET A 1 87 ? 11.989 10.085 -21.571 1.00 95.38 87 MET A N 1
ATOM 731 C CA . MET A 1 87 ? 12.149 10.164 -23.027 1.00 95.38 87 MET A CA 1
ATOM 732 C C . MET A 1 87 ? 11.449 9.010 -23.758 1.00 95.38 87 MET A C 1
ATOM 734 O O . MET A 1 87 ? 10.857 9.239 -24.803 1.00 95.38 87 MET A O 1
ATOM 738 N N . MET A 1 88 ? 11.509 7.786 -23.222 1.00 96.12 88 MET A N 1
ATOM 739 C CA . MET A 1 88 ? 10.788 6.637 -23.782 1.00 96.12 88 MET A CA 1
ATOM 740 C C . MET A 1 88 ? 9.275 6.783 -23.628 1.00 96.12 88 MET A C 1
ATOM 742 O O . MET A 1 88 ? 8.553 6.344 -24.513 1.00 96.12 88 MET A O 1
ATOM 746 N N . LEU A 1 89 ? 8.807 7.404 -22.542 1.00 94.75 89 LEU A N 1
ATOM 747 C CA . LEU A 1 89 ? 7.390 7.707 -22.343 1.00 94.75 89 LEU A CA 1
ATOM 748 C C . LEU A 1 89 ? 6.897 8.763 -23.345 1.00 94.75 89 LEU A C 1
ATOM 750 O O . LEU A 1 89 ? 5.872 8.563 -23.980 1.00 94.75 89 LEU A O 1
ATOM 754 N N . ASP A 1 90 ? 7.652 9.850 -23.526 1.00 96.69 90 ASP A N 1
ATOM 755 C CA . ASP A 1 90 ? 7.308 10.941 -24.448 1.00 96.69 90 ASP A CA 1
ATOM 756 C C . ASP A 1 90 ? 7.331 10.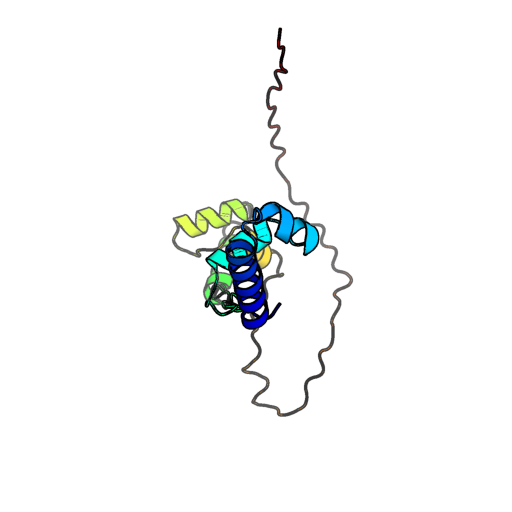497 -25.922 1.00 96.69 90 ASP A C 1
ATOM 758 O O . ASP A 1 90 ? 6.637 11.069 -26.759 1.00 96.69 90 ASP A O 1
ATOM 762 N N . GLN A 1 91 ? 8.156 9.497 -26.247 1.00 95.12 91 GLN A N 1
ATOM 763 C CA . GLN A 1 91 ? 8.322 8.951 -27.600 1.00 95.12 91 GLN A CA 1
ATOM 764 C C . GLN A 1 91 ? 7.510 7.672 -27.841 1.00 95.12 91 GLN A C 1
ATOM 766 O O . GLN A 1 91 ? 7.695 7.041 -28.879 1.00 95.12 91 GLN A O 1
ATOM 771 N N . ASP A 1 92 ? 6.651 7.287 -26.893 1.00 93.69 92 ASP A N 1
ATOM 772 C CA . ASP A 1 92 ? 5.787 6.102 -26.978 1.00 93.69 92 ASP A CA 1
ATOM 773 C C . ASP A 1 92 ? 6.553 4.789 -27.260 1.00 93.69 92 ASP A C 1
ATOM 775 O O . ASP A 1 92 ? 6.163 3.954 -28.070 1.00 93.69 92 ASP A O 1
ATOM 779 N N . ILE A 1 93 ? 7.713 4.620 -26.613 1.00 93.56 93 ILE A N 1
ATOM 780 C CA . ILE A 1 93 ? 8.607 3.464 -26.804 1.00 93.56 93 ILE A CA 1
ATOM 781 C C . ILE A 1 93 ? 8.361 2.379 -25.753 1.00 93.56 93 ILE A C 1
ATOM 783 O O . ILE A 1 93 ? 8.317 1.197 -26.080 1.00 93.56 93 ILE A O 1
ATOM 787 N N . ALA A 1 94 ? 8.296 2.765 -24.476 1.00 91.44 94 ALA A N 1
ATOM 788 C CA . ALA A 1 94 ? 8.083 1.842 -23.361 1.00 91.44 94 ALA A CA 1
ATOM 789 C C . ALA A 1 94 ? 7.580 2.594 -22.121 1.00 91.44 94 ALA A C 1
ATOM 791 O O . ALA A 1 94 ? 8.186 3.585 -21.697 1.00 91.44 94 ALA A O 1
ATOM 792 N N . ALA A 1 95 ? 6.524 2.079 -21.488 1.00 91.50 95 ALA A N 1
ATOM 793 C CA . ALA A 1 95 ? 5.916 2.669 -20.298 1.00 91.50 95 ALA A CA 1
ATOM 794 C C . ALA A 1 95 ? 6.321 1.894 -19.033 1.00 91.50 95 ALA A C 1
ATOM 796 O O . ALA A 1 95 ? 5.625 1.002 -18.556 1.00 91.50 95 ALA A O 1
ATOM 797 N N . ALA A 1 96 ? 7.469 2.249 -18.450 1.00 89.81 96 ALA A N 1
ATOM 798 C CA . ALA A 1 96 ? 8.005 1.573 -17.268 1.00 89.81 96 ALA A CA 1
ATOM 799 C C . ALA A 1 96 ? 8.443 2.556 -16.176 1.00 89.81 96 ALA A C 1
ATOM 801 O O . ALA A 1 96 ? 8.819 3.695 -16.437 1.00 89.81 96 ALA A O 1
ATOM 802 N N . SER A 1 97 ? 8.467 2.103 -14.917 1.00 91.00 97 SER A N 1
ATOM 803 C CA . SER A 1 97 ? 9.012 2.920 -13.826 1.00 91.00 97 SER A CA 1
ATOM 804 C C . SER A 1 97 ? 10.535 3.114 -13.974 1.00 91.00 97 SER A C 1
ATOM 806 O O . SER A 1 97 ? 11.226 2.194 -14.433 1.00 91.00 97 SER A O 1
ATOM 808 N N . PRO A 1 98 ? 11.128 4.219 -13.474 1.00 93.31 98 PRO A N 1
ATOM 809 C CA . PRO A 1 98 ? 12.583 4.399 -13.511 1.00 93.31 98 PRO A CA 1
ATOM 810 C C . PRO A 1 98 ? 13.363 3.293 -12.787 1.00 93.31 98 PRO A C 1
ATOM 812 O O . PRO A 1 98 ? 14.501 2.986 -13.143 1.00 93.31 98 PRO A O 1
ATOM 815 N N . ALA A 1 99 ? 12.756 2.678 -11.767 1.00 90.38 99 ALA A N 1
ATOM 816 C CA . ALA A 1 99 ? 13.337 1.540 -11.061 1.00 90.38 99 ALA A CA 1
ATOM 817 C C . ALA A 1 99 ? 13.370 0.282 -11.944 1.00 90.38 99 ALA A C 1
ATOM 819 O O . ALA A 1 99 ? 14.349 -0.466 -11.908 1.00 90.38 99 ALA A O 1
ATOM 820 N N . THR A 1 100 ? 12.337 0.067 -12.760 1.00 89.56 100 THR A N 1
ATOM 821 C CA . THR A 1 100 ? 12.279 -1.020 -13.746 1.00 89.56 100 THR A CA 1
ATOM 822 C C . THR A 1 100 ? 13.344 -0.826 -14.823 1.00 89.56 100 THR A C 1
ATOM 824 O O . THR A 1 100 ? 14.153 -1.729 -15.029 1.00 89.56 100 THR A O 1
ATOM 827 N N . VAL A 1 101 ? 13.437 0.371 -15.416 1.00 91.94 101 VAL A N 1
ATOM 828 C CA . VAL A 1 101 ? 14.467 0.711 -16.419 1.00 91.94 101 VAL A CA 1
ATOM 829 C C . VAL A 1 101 ? 15.872 0.495 -15.851 1.00 91.94 101 VAL A C 1
ATOM 831 O O . VAL A 1 101 ? 16.702 -0.168 -16.469 1.00 91.94 101 VAL A O 1
ATOM 834 N N . TYR A 1 102 ? 16.135 0.955 -14.622 1.00 92.69 102 TYR A N 1
ATOM 835 C CA . TYR A 1 102 ? 17.406 0.689 -13.944 1.00 92.69 102 TYR A CA 1
ATOM 836 C C . TYR A 1 102 ? 17.704 -0.810 -13.807 1.00 92.69 102 TYR A C 1
ATOM 838 O O . TYR A 1 102 ? 18.834 -1.234 -14.040 1.00 92.69 102 TYR A O 1
ATOM 846 N N . ARG A 1 103 ? 16.715 -1.629 -13.427 1.00 90.12 103 ARG A N 1
ATOM 847 C CA . ARG A 1 103 ? 16.894 -3.085 -13.287 1.00 90.12 103 ARG A CA 1
ATOM 848 C C . ARG A 1 103 ? 17.173 -3.762 -14.624 1.00 90.12 103 ARG A C 1
ATOM 850 O O . ARG A 1 103 ? 18.017 -4.658 -14.648 1.00 90.12 103 ARG A O 1
ATOM 857 N N . VAL A 1 104 ? 16.514 -3.327 -15.699 1.00 90.69 104 VAL A N 1
ATOM 858 C CA . VAL A 1 104 ? 16.768 -3.794 -17.071 1.00 90.69 104 VAL A CA 1
ATOM 859 C C . VAL A 1 104 ? 18.207 -3.490 -17.475 1.00 90.69 104 VAL A C 1
ATOM 861 O O . VAL A 1 104 ? 18.939 -4.420 -17.810 1.00 90.69 104 VAL A O 1
ATOM 864 N N . LEU A 1 105 ? 18.644 -2.236 -17.326 1.00 89.75 105 LEU A N 1
ATOM 865 C CA . LEU A 1 105 ? 20.007 -1.805 -17.665 1.00 89.75 105 LEU A CA 1
ATOM 866 C C . LEU A 1 105 ? 21.079 -2.449 -16.774 1.00 89.75 105 LEU A C 1
ATOM 868 O O . LEU A 1 105 ? 22.187 -2.722 -17.221 1.00 89.75 105 LEU A O 1
ATOM 872 N N . LYS A 1 106 ? 20.751 -2.742 -15.512 1.00 87.94 106 LYS A N 1
ATOM 873 C CA . LYS A 1 106 ? 21.634 -3.461 -14.579 1.00 87.94 106 LYS A CA 1
ATOM 874 C C . LYS A 1 106 ? 21.690 -4.973 -14.843 1.00 87.94 106 LYS A C 1
ATOM 876 O O . LYS A 1 106 ? 22.437 -5.671 -14.162 1.00 87.94 106 LYS A O 1
ATOM 881 N N . GLY A 1 107 ? 20.861 -5.507 -15.741 1.00 79.12 107 GLY A N 1
ATOM 882 C CA . GLY A 1 107 ? 20.747 -6.951 -15.965 1.00 79.12 107 GLY A CA 1
ATOM 883 C C . GLY A 1 107 ? 20.113 -7.722 -14.797 1.00 79.12 107 GLY A C 1
ATOM 884 O O . GLY A 1 107 ? 20.268 -8.932 -14.709 1.00 79.12 107 GLY A O 1
ATOM 885 N N . ARG A 1 108 ? 19.404 -7.042 -13.881 1.00 64.12 108 ARG A N 1
ATOM 886 C CA . ARG A 1 108 ? 18.702 -7.644 -12.721 1.00 64.12 108 ARG A CA 1
ATOM 887 C C . ARG A 1 108 ? 17.184 -7.704 -12.901 1.00 64.12 108 ARG A C 1
ATOM 889 O O . ARG A 1 108 ? 16.425 -7.724 -11.925 1.00 64.12 108 ARG A O 1
ATOM 896 N N . TRP A 1 109 ? 16.727 -7.641 -14.139 1.00 61.50 109 TRP A N 1
ATOM 897 C CA . TRP A 1 109 ? 15.339 -7.932 -14.457 1.00 61.50 109 TRP A CA 1
ATOM 898 C C . TRP A 1 109 ? 15.204 -9.449 -14.646 1.00 61.50 109 TRP A C 1
ATOM 900 O O . TRP A 1 109 ? 16.104 -10.075 -15.199 1.00 61.50 109 TRP A O 1
ATOM 910 N N . ALA A 1 110 ? 14.125 -10.029 -14.131 1.00 53.91 110 ALA A N 1
ATOM 911 C CA . ALA A 1 110 ? 13.837 -11.453 -14.238 1.00 53.91 110 ALA A CA 1
ATOM 912 C C . ALA A 1 110 ? 12.482 -11.615 -14.939 1.00 53.91 110 ALA A C 1
ATOM 914 O O . ALA A 1 110 ? 11.479 -11.210 -14.347 1.00 53.91 110 ALA A O 1
ATOM 915 N N . PRO A 1 111 ? 12.462 -12.163 -16.163 1.00 52.56 111 PRO A N 1
ATOM 916 C CA . PRO A 1 111 ? 11.257 -12.629 -16.836 1.00 52.56 111 PRO A CA 1
ATOM 917 C C . PRO A 1 111 ? 11.316 -14.138 -17.078 1.00 52.56 111 PRO A C 1
ATOM 919 O O . PRO A 1 111 ? 11.615 -14.588 -18.176 1.00 52.56 111 PRO A O 1
ATOM 922 N N . GLU A 1 112 ? 11.073 -14.954 -16.063 1.00 45.72 112 GLU A N 1
ATOM 923 C CA . GLU A 1 112 ? 10.933 -16.387 -16.328 1.00 45.72 112 GLU A CA 1
ATOM 924 C C . GLU A 1 112 ? 10.002 -17.016 -15.302 1.00 45.72 112 GLU A C 1
ATOM 926 O O . GLU A 1 112 ? 10.411 -17.622 -14.312 1.00 45.72 112 GLU A O 1
ATOM 931 N N . SER A 1 113 ? 8.702 -16.848 -15.529 1.00 40.03 113 SER A N 1
ATOM 932 C CA . SER A 1 113 ? 7.740 -17.865 -15.122 1.00 40.03 113 SER A CA 1
ATOM 933 C C . SER A 1 113 ? 7.924 -19.072 -16.049 1.00 40.03 113 SER A C 1
ATOM 935 O O . SER A 1 113 ? 7.318 -19.163 -17.107 1.00 40.03 113 SER A O 1
ATOM 937 N N . VAL A 1 114 ? 8.886 -19.919 -15.690 1.00 45.97 114 VAL A N 1
ATOM 938 C CA . VAL A 1 114 ? 8.785 -21.383 -15.639 1.00 45.97 114 VAL A CA 1
ATOM 939 C C . VAL A 1 114 ? 7.573 -21.982 -16.386 1.00 45.97 114 VAL A C 1
ATOM 941 O O . VAL A 1 114 ? 6.548 -22.166 -15.747 1.00 45.97 114 VAL A O 1
ATOM 944 N N . GLU A 1 115 ? 7.674 -22.359 -17.673 1.00 36.22 115 GLU A N 1
ATOM 945 C CA . GLU A 1 115 ? 6.768 -23.412 -18.201 1.00 36.22 115 GLU A CA 1
ATOM 946 C C . GLU A 1 115 ? 7.174 -24.124 -19.506 1.00 36.22 115 GLU A C 1
ATOM 948 O O . GLU A 1 115 ? 6.820 -25.287 -19.668 1.00 36.22 115 GLU A O 1
ATOM 953 N N . LEU A 1 116 ? 7.951 -23.528 -20.421 1.00 34.56 116 LEU A N 1
ATOM 954 C CA . LEU A 1 116 ? 8.110 -24.141 -21.757 1.00 34.56 116 LEU A CA 1
ATOM 955 C C . LEU A 1 116 ? 9.229 -25.198 -21.889 1.00 34.56 116 LEU A C 1
ATOM 957 O O . LEU A 1 116 ? 9.075 -26.123 -22.678 1.00 34.56 116 LEU A O 1
ATOM 961 N N . GLU A 1 117 ? 10.303 -25.165 -21.090 1.00 36.16 117 GLU A N 1
ATOM 962 C CA . GLU A 1 117 ? 11.382 -26.181 -21.180 1.00 36.16 117 GLU A CA 1
ATOM 963 C C . GLU A 1 117 ? 11.166 -27.428 -20.297 1.00 36.16 117 GLU A C 1
ATOM 965 O O . GLU A 1 117 ? 11.795 -28.464 -20.514 1.00 36.16 117 GLU A O 1
ATOM 970 N N . ALA A 1 118 ? 10.271 -27.372 -19.303 1.00 36.81 118 ALA A N 1
ATOM 971 C CA . ALA A 1 118 ? 10.046 -28.489 -18.375 1.00 36.81 118 ALA A CA 1
ATOM 972 C C . ALA A 1 118 ? 9.119 -29.587 -18.938 1.00 36.81 118 ALA A C 1
ATOM 974 O O . ALA A 1 118 ? 9.067 -30.685 -18.382 1.00 36.81 118 ALA A O 1
ATOM 975 N N . LEU A 1 119 ? 8.406 -29.309 -20.037 1.00 40.75 119 LEU A N 1
ATOM 976 C CA . LEU A 1 119 ? 7.459 -30.237 -20.664 1.00 40.75 119 LEU A CA 1
ATOM 977 C C . LEU A 1 119 ? 8.102 -31.179 -21.697 1.00 40.75 119 LEU A C 1
ATOM 979 O O . LEU A 1 119 ? 7.569 -32.261 -21.923 1.00 40.75 119 LEU A O 1
ATOM 983 N N . GLU A 1 120 ? 9.262 -30.839 -22.272 1.00 39.50 120 GLU A N 1
ATOM 984 C CA . GLU A 1 120 ? 9.932 -31.705 -23.263 1.00 39.50 120 GLU A CA 1
ATOM 985 C C . GLU A 1 120 ? 10.852 -32.771 -22.653 1.00 39.50 120 GLU A C 1
ATOM 987 O O . GLU A 1 120 ? 11.158 -33.775 -23.299 1.00 39.50 120 GLU A O 1
ATOM 992 N N . LYS A 1 121 ? 11.306 -32.602 -21.408 1.00 36.31 121 LYS A N 1
ATOM 993 C CA . LYS A 1 121 ? 12.201 -33.568 -20.751 1.00 36.31 121 LYS A CA 1
ATOM 994 C C . LYS A 1 121 ? 11.751 -33.799 -19.324 1.00 36.31 121 LYS A C 1
ATOM 996 O O . LYS A 1 121 ? 12.208 -33.147 -18.390 1.00 36.31 121 LYS A O 1
ATOM 1001 N N . GLY A 1 122 ? 10.844 -34.756 -19.157 1.00 41.53 122 GLY A N 1
ATOM 1002 C CA . GLY A 1 122 ? 10.376 -35.161 -17.842 1.00 41.53 122 GLY A CA 1
ATOM 1003 C C . GLY A 1 122 ? 11.528 -35.651 -16.973 1.00 41.53 122 GLY A C 1
ATOM 1004 O O . GLY A 1 122 ? 11.931 -36.787 -17.134 1.00 41.53 122 GLY A O 1
ATOM 1005 N N . HIS A 1 123 ? 12.033 -34.832 -16.045 1.00 35.03 123 HIS A N 1
ATOM 1006 C CA . HIS A 1 123 ? 12.741 -35.277 -14.839 1.00 35.03 123 HIS A CA 1
ATOM 1007 C C . HIS A 1 123 ? 12.873 -34.152 -13.786 1.00 35.03 123 HIS A C 1
ATOM 1009 O O . HIS A 1 123 ? 13.433 -33.093 -14.033 1.00 35.03 123 HIS A O 1
ATOM 1015 N N . ARG A 1 124 ? 12.365 -34.463 -12.582 1.00 29.70 124 ARG A N 1
ATOM 1016 C CA . ARG A 1 124 ? 12.590 -33.896 -11.230 1.00 29.70 124 ARG A CA 1
ATOM 1017 C C . ARG A 1 124 ? 13.384 -32.584 -11.089 1.00 29.70 124 ARG A C 1
ATOM 1019 O O . ARG A 1 124 ? 14.604 -32.544 -11.232 1.00 29.70 124 ARG A O 1
ATOM 1026 N N . PHE A 1 125 ? 12.696 -31.585 -10.539 1.00 32.47 125 PHE A N 1
ATOM 1027 C CA . PHE A 1 125 ? 13.257 -30.361 -9.972 1.00 32.47 125 PHE A CA 1
ATOM 1028 C C . PHE A 1 125 ? 14.319 -30.623 -8.886 1.00 32.47 125 PHE A C 1
ATOM 1030 O O . PHE A 1 125 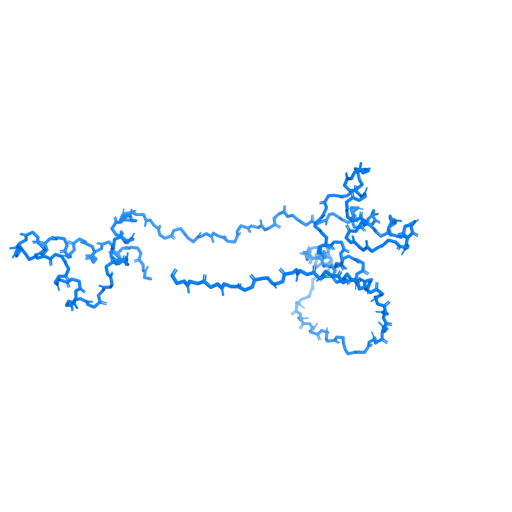? 14.051 -31.255 -7.863 1.00 32.47 125 PHE A O 1
ATOM 1037 N N . ARG A 1 126 ? 15.509 -30.037 -9.064 1.00 29.89 126 ARG A N 1
ATOM 1038 C CA . ARG A 1 126 ? 16.407 -29.633 -7.971 1.00 29.89 126 ARG A CA 1
ATOM 1039 C C . ARG A 1 126 ? 16.789 -28.174 -8.189 1.00 29.89 126 ARG A C 1
ATOM 1041 O O . ARG A 1 126 ? 17.530 -27.849 -9.109 1.00 29.89 126 ARG A O 1
ATOM 1048 N N . SER A 1 127 ? 16.274 -27.299 -7.336 1.00 31.20 127 SER A N 1
ATOM 1049 C CA . SER A 1 127 ? 16.642 -25.887 -7.268 1.00 31.20 127 SER A CA 1
ATOM 1050 C C . SER A 1 127 ? 18.115 -25.750 -6.869 1.00 31.20 127 SER A C 1
ATOM 1052 O O . SER A 1 127 ? 18.462 -25.894 -5.696 1.00 31.20 127 SER A O 1
ATOM 1054 N N . ALA A 1 128 ? 18.990 -25.483 -7.838 1.00 30.06 128 ALA A N 1
ATOM 1055 C CA . ALA A 1 128 ? 20.381 -25.139 -7.574 1.00 30.06 128 ALA A CA 1
ATOM 1056 C C . ALA A 1 128 ? 20.499 -23.623 -7.377 1.00 30.06 128 ALA A C 1
ATOM 1058 O O . ALA A 1 128 ? 20.452 -22.842 -8.326 1.00 30.06 128 ALA A O 1
ATOM 1059 N N . ALA A 1 129 ? 20.665 -23.208 -6.123 1.00 42.62 129 ALA A N 1
ATOM 1060 C CA . ALA A 1 129 ? 21.090 -21.864 -5.773 1.00 42.62 129 ALA A CA 1
ATOM 1061 C C . ALA A 1 129 ? 22.427 -21.543 -6.469 1.00 42.62 129 ALA A C 1
ATOM 1063 O O . ALA A 1 129 ? 23.456 -22.136 -6.146 1.00 42.62 129 ALA A O 1
ATOM 1064 N N . ARG A 1 130 ? 22.438 -20.589 -7.405 1.00 33.50 130 ARG A N 1
ATOM 1065 C CA . ARG A 1 130 ? 23.679 -19.981 -7.904 1.00 33.50 130 ARG A CA 1
ATOM 1066 C C . ARG A 1 130 ? 23.844 -18.587 -7.312 1.00 33.50 130 ARG A C 1
ATOM 1068 O O . ARG A 1 130 ? 23.219 -17.622 -7.734 1.00 33.50 130 ARG A O 1
ATOM 1075 N N . SER A 1 131 ? 24.718 -18.519 -6.314 1.00 34.97 131 SER A N 1
ATOM 1076 C CA . SER A 1 131 ? 25.390 -17.301 -5.863 1.00 34.97 131 SER A CA 1
ATOM 1077 C C . SER A 1 131 ? 26.285 -16.755 -6.983 1.00 34.97 131 SER A C 1
ATOM 1079 O O . SER A 1 131 ? 27.138 -17.504 -7.465 1.00 34.97 131 SER A O 1
ATOM 1081 N N . PRO A 1 132 ? 26.183 -15.472 -7.374 1.00 35.91 132 PRO A N 1
ATOM 1082 C CA . PRO A 1 132 ? 27.225 -14.823 -8.153 1.00 35.91 132 PRO A CA 1
ATOM 1083 C C . PRO A 1 132 ? 28.156 -14.056 -7.206 1.00 35.91 132 PRO A C 1
ATOM 1085 O O . PRO A 1 132 ? 27.925 -12.893 -6.861 1.00 35.91 132 PRO A O 1
ATOM 1088 N N . ARG A 1 133 ? 29.241 -14.716 -6.791 1.00 31.80 133 ARG A N 1
ATOM 1089 C CA . ARG A 1 133 ? 30.467 -14.031 -6.369 1.00 31.80 133 ARG A CA 1
ATOM 1090 C C . ARG A 1 133 ? 31.208 -13.573 -7.632 1.00 31.80 133 ARG A C 1
ATOM 1092 O O . ARG A 1 133 ? 31.386 -14.360 -8.550 1.00 31.80 133 ARG A O 1
ATOM 1099 N N . ALA A 1 134 ? 31.674 -12.325 -7.595 1.00 36.28 134 ALA A N 1
ATOM 1100 C CA . ALA A 1 134 ? 32.665 -11.705 -8.481 1.00 36.28 134 ALA A CA 1
ATOM 1101 C C . ALA A 1 134 ? 32.257 -11.419 -9.942 1.00 36.28 134 ALA A C 1
ATOM 1103 O O . ALA A 1 134 ? 32.452 -12.226 -10.835 1.00 36.28 134 ALA A O 1
ATOM 1104 N N . LEU A 1 135 ? 31.820 -10.177 -10.178 1.00 32.28 135 LEU A N 1
ATOM 1105 C CA . LEU A 1 135 ? 32.251 -9.342 -11.309 1.00 32.28 135 LEU A CA 1
ATOM 1106 C C . LEU A 1 135 ? 32.077 -7.884 -10.873 1.00 32.28 135 LEU A C 1
ATOM 1108 O O . LEU A 1 135 ? 31.038 -7.248 -11.047 1.00 32.28 135 LEU A O 1
ATOM 1112 N N . ALA A 1 136 ? 33.096 -7.388 -10.175 1.00 33.03 136 ALA A N 1
ATOM 1113 C CA . ALA A 1 136 ? 33.209 -5.995 -9.786 1.00 33.03 136 ALA A CA 1
ATOM 1114 C C . ALA A 1 136 ? 33.604 -5.161 -11.014 1.00 33.03 136 ALA A C 1
ATOM 1116 O O . ALA A 1 136 ? 34.764 -4.799 -11.172 1.00 33.03 136 ALA A O 1
ATOM 1117 N N . HIS A 1 137 ? 32.639 -4.820 -11.868 1.00 29.70 137 HIS A N 1
ATOM 1118 C CA . HIS A 1 137 ? 32.787 -3.663 -12.748 1.00 29.70 137 HIS A CA 1
ATOM 1119 C C . HIS A 1 137 ? 32.197 -2.448 -12.043 1.00 29.70 137 HIS A C 1
ATOM 1121 O O . HIS A 1 137 ? 30.985 -2.248 -11.938 1.00 29.70 137 HIS A O 1
ATOM 1127 N N . ARG A 1 138 ? 33.111 -1.658 -11.482 1.00 33.19 138 ARG A N 1
ATOM 1128 C CA . ARG A 1 138 ? 32.864 -0.375 -10.834 1.00 33.19 138 ARG A CA 1
ATOM 1129 C C . ARG A 1 138 ? 32.447 0.628 -11.917 1.00 33.19 138 ARG A C 1
ATOM 1131 O O . ARG A 1 138 ? 33.261 1.413 -12.383 1.00 33.19 138 ARG A O 1
ATOM 1138 N N . HIS A 1 139 ? 31.185 0.598 -12.345 1.00 33.91 139 HIS A N 1
ATOM 1139 C CA . HIS A 1 139 ? 30.625 1.709 -13.112 1.00 33.91 139 HIS A CA 1
ATOM 1140 C C . HIS A 1 139 ? 30.548 2.915 -12.178 1.00 33.91 139 HIS A C 1
ATOM 1142 O O . HIS A 1 139 ? 29.700 2.984 -11.285 1.00 33.91 139 HIS A O 1
ATOM 1148 N N . HIS A 1 140 ? 31.481 3.848 -12.358 1.00 34.94 140 HIS A N 1
ATOM 1149 C CA . HIS A 1 140 ? 31.432 5.161 -11.740 1.00 34.94 140 HIS A CA 1
ATOM 1150 C C . HIS A 1 140 ? 30.215 5.890 -12.320 1.00 34.94 140 HIS A C 1
ATOM 1152 O O . HIS A 1 140 ? 30.276 6.518 -13.371 1.00 34.94 140 HIS A O 1
ATOM 1158 N N . VAL A 1 141 ? 29.066 5.751 -11.658 1.00 38.06 141 VAL A N 1
ATOM 1159 C CA . VAL A 1 141 ? 27.893 6.568 -11.958 1.00 38.06 141 VAL A CA 1
ATOM 1160 C C . VAL A 1 141 ? 28.240 7.975 -11.491 1.00 38.06 141 VAL A C 1
ATOM 1162 O O . VAL A 1 141 ? 28.258 8.246 -10.289 1.00 38.06 141 VAL A O 1
ATOM 1165 N N . TYR A 1 142 ? 28.581 8.847 -12.437 1.00 34.12 142 TYR A N 1
ATOM 1166 C CA . TYR A 1 142 ? 28.810 10.266 -12.194 1.00 34.12 142 TYR A CA 1
ATOM 1167 C C . TYR A 1 142 ? 27.475 10.883 -11.756 1.00 34.12 142 TYR A C 1
ATOM 1169 O O . TYR A 1 142 ? 26.631 11.264 -12.565 1.00 34.12 142 TYR A O 1
ATOM 1177 N N . GLN A 1 143 ? 27.222 10.898 -10.448 1.00 40.72 143 GLN A N 1
ATOM 1178 C CA . GLN A 1 143 ? 26.119 11.660 -9.886 1.00 40.72 143 GLN A CA 1
ATOM 1179 C C . GLN A 1 143 ? 26.547 13.125 -9.920 1.00 40.72 143 GLN A C 1
ATOM 1181 O O . GLN A 1 143 ? 27.392 13.543 -9.130 1.00 40.72 143 GLN A O 1
ATOM 1186 N N . HIS A 1 144 ? 25.993 13.908 -10.848 1.00 30.23 144 HIS A N 1
ATOM 1187 C CA . HIS A 1 144 ? 26.103 15.360 -10.764 1.00 30.23 144 HIS A CA 1
ATOM 1188 C C . HIS A 1 144 ? 25.609 15.792 -9.382 1.00 30.23 144 HIS A C 1
ATOM 1190 O O . HIS A 1 144 ? 24.435 15.612 -9.044 1.00 30.23 144 HIS A O 1
ATOM 1196 N N . ARG A 1 145 ? 26.534 16.329 -8.579 1.00 35.81 145 ARG A N 1
ATOM 1197 C CA . ARG A 1 145 ? 26.258 16.993 -7.308 1.00 35.81 145 ARG A CA 1
ATOM 1198 C C . ARG A 1 145 ? 25.170 18.036 -7.544 1.00 35.81 145 ARG A C 1
ATOM 1200 O O . ARG A 1 145 ? 25.430 19.100 -8.096 1.00 35.81 145 ARG A O 1
ATOM 1207 N N . ARG A 1 146 ? 23.948 17.742 -7.112 1.00 37.47 146 ARG A N 1
ATOM 1208 C CA . ARG A 1 146 ? 22.956 18.778 -6.852 1.00 37.47 146 ARG A CA 1
ATOM 1209 C C . ARG A 1 146 ? 23.305 19.378 -5.494 1.00 37.47 146 ARG A C 1
ATOM 1211 O O . ARG A 1 146 ? 22.882 18.856 -4.469 1.00 37.47 146 ARG A O 1
ATOM 1218 N N . ASN A 1 147 ? 24.091 20.452 -5.494 1.00 36.28 147 ASN A N 1
ATOM 1219 C CA . ASN A 1 147 ? 24.122 21.372 -4.361 1.00 36.28 147 ASN A CA 1
ATOM 1220 C C . ASN A 1 147 ? 22.747 22.054 -4.295 1.00 36.28 147 ASN A C 1
ATOM 1222 O O . ASN A 1 147 ? 22.552 23.123 -4.863 1.00 36.28 147 ASN A O 1
ATOM 1226 N N . PHE A 1 148 ? 21.777 21.413 -3.644 1.00 37.28 148 PHE A N 1
ATOM 1227 C CA . PHE A 1 148 ? 20.608 22.114 -3.124 1.00 37.28 148 PHE A CA 1
ATOM 1228 C C . PHE A 1 148 ? 21.014 22.705 -1.773 1.00 37.28 148 PHE A C 1
ATOM 1230 O O . PHE A 1 148 ? 20.948 22.037 -0.745 1.00 37.28 148 PHE A O 1
ATOM 1237 N N . LEU A 1 149 ? 21.477 23.955 -1.788 1.00 36.97 149 LEU A N 1
ATOM 1238 C CA . LEU A 1 149 ? 21.441 24.805 -0.603 1.00 36.97 149 LEU A CA 1
ATOM 1239 C C . LEU A 1 149 ? 19.967 25.140 -0.349 1.00 36.97 149 LEU A C 1
ATOM 1241 O O . LEU A 1 149 ? 19.404 26.019 -0.993 1.00 36.97 149 LEU A O 1
ATOM 1245 N N . LEU A 1 150 ? 19.329 24.392 0.548 1.00 41.66 150 LEU A N 1
ATOM 1246 C CA . LEU A 1 150 ? 18.086 24.828 1.177 1.00 41.66 150 LEU A CA 1
ATOM 1247 C C . LEU A 1 150 ? 18.465 25.846 2.263 1.00 41.66 150 LEU A C 1
ATOM 1249 O O . LEU A 1 150 ? 19.236 25.488 3.158 1.00 41.66 150 LEU A O 1
ATOM 1253 N N . PRO A 1 151 ? 17.969 27.095 2.227 1.00 36.47 151 PRO A N 1
ATOM 1254 C CA . PRO A 1 151 ? 18.147 27.997 3.349 1.00 36.47 151 PRO A CA 1
ATOM 1255 C C . PRO A 1 151 ? 17.325 27.483 4.533 1.00 36.47 151 PRO A C 1
ATOM 1257 O O . PRO A 1 151 ? 16.097 27.503 4.534 1.00 36.47 151 PRO A O 1
ATOM 1260 N N . VAL A 1 152 ? 18.035 27.017 5.557 1.00 44.66 152 VAL A N 1
ATOM 1261 C CA . VAL A 1 152 ? 17.507 26.855 6.909 1.00 44.66 152 VAL A CA 1
ATOM 1262 C C . VAL A 1 152 ? 17.387 28.262 7.486 1.00 44.66 152 VAL A C 1
ATOM 1264 O O . VAL A 1 152 ? 18.398 28.909 7.747 1.00 44.66 152 VAL A O 1
ATOM 1267 N N . HIS A 1 153 ? 16.172 28.771 7.663 1.00 39.94 153 HIS A N 1
ATOM 1268 C CA . HIS A 1 153 ? 15.925 29.835 8.634 1.00 39.94 153 HIS A CA 1
ATOM 1269 C C . HIS A 1 153 ? 15.104 29.240 9.768 1.00 39.94 153 HIS A C 1
ATOM 1271 O O . HIS A 1 153 ? 13.951 28.843 9.606 1.00 39.94 153 HIS A O 1
ATOM 1277 N N . GLY A 1 154 ? 15.796 29.087 10.896 1.00 39.38 154 GLY A N 1
ATOM 1278 C CA . GLY A 1 154 ? 15.272 28.562 12.140 1.00 39.38 154 GLY A CA 1
ATOM 1279 C C . GLY A 1 154 ? 14.279 29.513 12.800 1.00 39.38 154 GLY A C 1
ATOM 1280 O O . GLY A 1 154 ? 14.312 30.728 12.631 1.00 39.38 154 GLY A O 1
ATOM 1281 N N . ALA A 1 155 ? 13.401 28.894 13.576 1.00 41.94 155 ALA A N 1
ATOM 1282 C CA . ALA A 1 155 ? 12.364 29.502 14.385 1.00 41.94 155 ALA A CA 1
ATOM 1283 C C . ALA A 1 155 ? 12.889 30.505 15.425 1.00 41.94 155 ALA A C 1
ATOM 1285 O O . ALA A 1 155 ? 13.930 30.272 16.040 1.00 41.94 155 ALA A O 1
ATOM 1286 N N . ARG A 1 156 ? 12.059 31.503 15.760 1.00 37.72 156 ARG A N 1
ATOM 1287 C CA . ARG A 1 156 ? 11.864 31.936 17.152 1.00 37.72 156 ARG A CA 1
ATOM 1288 C C . ARG A 1 156 ? 10.389 32.234 17.415 1.00 37.72 156 ARG A C 1
ATOM 1290 O O . ARG A 1 156 ? 9.812 33.132 16.820 1.00 37.72 156 ARG A O 1
ATOM 1297 N N . ARG A 1 157 ? 9.820 31.445 18.329 1.00 41.41 157 ARG A N 1
ATOM 1298 C CA . ARG A 1 157 ? 8.734 31.853 19.223 1.00 41.41 157 ARG A CA 1
ATOM 1299 C C . ARG A 1 157 ? 9.303 32.858 20.224 1.00 41.41 157 ARG A C 1
ATOM 1301 O O . ARG A 1 157 ? 10.333 32.547 20.824 1.00 41.41 157 ARG A O 1
ATOM 1308 N N . VAL A 1 158 ? 8.601 33.968 20.425 1.00 49.81 158 VAL A N 1
ATOM 1309 C CA . VAL A 1 158 ? 8.220 34.502 21.742 1.00 49.81 158 VAL A CA 1
ATOM 1310 C C . VAL A 1 158 ? 6.785 34.980 21.593 1.00 49.81 158 VAL A C 1
ATOM 1312 O O . VAL A 1 158 ? 6.532 35.669 20.581 1.00 49.81 158 VAL A O 1
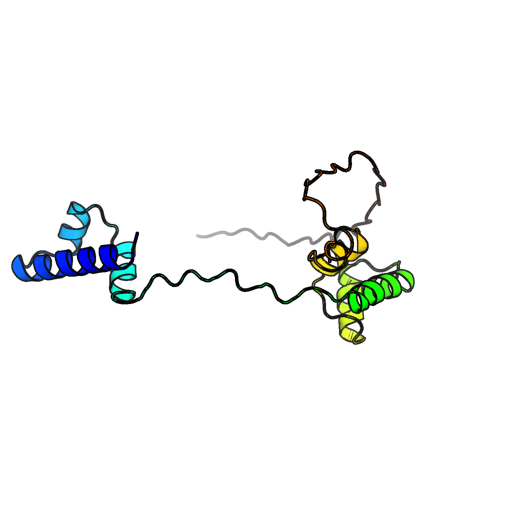#

pLDDT: mean 72.76, std 25.24, range [29.7, 96.69]

Organism: NCBI:txid215803

Sequence (158 aa):
MP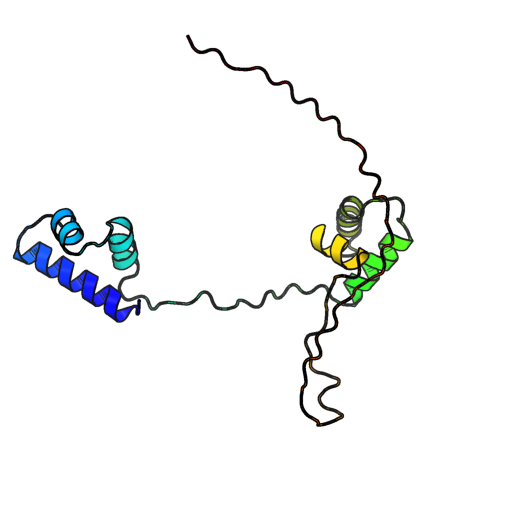HDTRDAVVDYLTDWAEKTELPMAKLLKWAEISKPRFYEWRQRHGNANEHNGKVPRDHWLEPAERNAILDFHAKNSLNGYRRLTFMMLDQDIAAASPATVYRVLKGRWAPESVELEALEKGHRFRSAARSPRALAHRHHVYQHRRNFLLPVHGARRV

Foldseek 3Di:
DWLVVLLVVLVVLVVCCVVVVDPSVVVCVVVVHDPVRNVVSVVCRPPGPDDPPPPPPPDAFDPQLLVLLVVLCVVVVVDDLQVSQVVCVVVVRHNDDSVQSVCSVVVNRDDDPDDDPCVVDDDDDDDDDDDDDDDPPPPPPPDDDPPPPDDDDDDDDD

Secondary structure (DSSP, 8-state):
--HHHHHHHHHHHHHHHHHH---HHHHHHHTT--HHHHHHHHHTTT-------------PPPHHHHHHHHHHHHHTTTS-HHHHHHHHHHTTS----HHHHHHHHTT------S-SSTTTS-------------------------------------